Protein AF-A0AAP9ERK2-F1 (afdb_monomer)

Nearest PDB structures (foldseek):
  2dbj-assembly1_A  TM=3.411E-01  e=2.516E-01  Homo sapiens
  6k0u-assembly1_A  TM=2.933E-01  e=7.428E-01  Paenibacillus glycanilyticus
  6oxj-assembly1_A  TM=1.621E-01  e=3.035E+00  Aspergillus fumigatus Af293

Secondary structure (DSSP, 8-state):
---------PPP--EEE-----EEE-TTS-EEE-SEEETTEEEEEESS--SEEEEE-PPB-SS-TT--B-EEEEEEEEEETTEEEEE-HHHHPPTTSSEEEEETTTEEEE-SEEEEE-SS---SS-EEEEEEEEEEPPEEEPPP---PPPP-

Organism: Gluconobacter thailandicus (NCBI:txid257438)

Solvent-accessible surface area (backbone atoms only — not comparable to full-atom values): 8909 Å² total; per-residue (Å²): 141,86,82,82,82,77,79,77,77,70,82,75,81,74,44,69,38,69,72,45,73,60,30,37,37,39,91,91,66,51,76,44,59,54,76,42,74,59,86,53,29,40,32,30,74,33,85,57,68,64,81,46,37,31,45,34,32,49,53,21,64,80,88,35,99,86,44,57,36,15,41,28,35,40,60,33,36,41,35,42,95,89,45,81,43,79,46,54,38,71,82,70,54,65,80,78,50,27,42,52,68,72,53,77,94,64,29,33,33,22,47,18,41,21,59,42,49,66,72,58,88,74,91,55,60,40,38,38,41,36,34,31,48,78,42,69,44,67,26,74,45,74,77,77,79,71,80,76,74,80,87,129

Foldseek 3Di:
DDDDDDPPPDPDPFDWDQFFQWWKADPVRDIWGQPDDDPQKGKTKFLFDHQKIKTATFWDCPPDVPDTFRFKWFWKWWQDPVGIDTFCCLQVPDPPQQWDDDDPNGITTGSRIHMGGRPDPDPDGITMIMIGGPDGDGHTDDPPPDPDDPDD

Structure (mmCIF, N/CA/C/O backbone):
data_AF-A0AAP9ERK2-F1
#
_entry.id   AF-A0AAP9ERK2-F1
#
loop_
_atom_site.group_PDB
_atom_site.id
_atom_site.type_symbol
_atom_site.label_atom_id
_atom_site.label_alt_id
_atom_site.label_comp_id
_atom_site.label_asym_id
_atom_site.label_entity_id
_atom_site.label_seq_id
_atom_site.pdbx_PDB_ins_code
_atom_site.Cartn_x
_atom_site.Cartn_y
_atom_site.Cartn_z
_atom_site.occupancy
_atom_site.B_iso_or_equiv
_atom_site.auth_seq_id
_atom_site.auth_comp_id
_atom_site.auth_asym_id
_atom_site.auth_atom_id
_atom_site.pdbx_PDB_model_num
ATOM 1 N N . MET A 1 1 ? 28.249 -29.017 -42.812 1.00 43.41 1 MET A N 1
ATOM 2 C CA . MET A 1 1 ? 28.208 -27.720 -42.108 1.00 43.41 1 MET A CA 1
ATOM 3 C C . MET A 1 1 ? 27.434 -26.743 -42.971 1.00 43.41 1 MET A C 1
ATOM 5 O O . MET A 1 1 ? 27.861 -26.555 -44.097 1.00 43.41 1 MET A O 1
ATOM 9 N N . SER A 1 2 ? 26.315 -26.193 -42.497 1.00 40.12 2 SER A N 1
ATOM 10 C CA . SER A 1 2 ? 25.797 -24.891 -42.942 1.00 40.12 2 SER A CA 1
ATOM 11 C C . SER A 1 2 ? 24.680 -24.428 -42.010 1.00 40.12 2 SER A C 1
ATOM 13 O O . SER A 1 2 ? 23.849 -25.215 -41.568 1.00 40.12 2 SER A O 1
ATOM 15 N N . HIS A 1 3 ? 24.790 -23.154 -41.659 1.00 40.28 3 HIS A N 1
ATOM 16 C CA . HIS A 1 3 ? 24.246 -22.451 -40.505 1.00 40.28 3 HIS A CA 1
ATOM 17 C C . HIS A 1 3 ? 22.717 -22.298 -40.486 1.00 40.28 3 HIS A C 1
ATOM 19 O O . HIS A 1 3 ? 22.079 -22.130 -41.523 1.00 40.28 3 HIS A O 1
ATOM 25 N N . LEU A 1 4 ? 22.173 -22.264 -39.263 1.00 42.59 4 LEU A N 1
ATOM 26 C CA . LEU A 1 4 ? 20.799 -21.894 -38.931 1.00 42.59 4 LEU A CA 1
ATOM 27 C C . LEU A 1 4 ? 20.387 -20.556 -39.566 1.00 42.59 4 LEU A C 1
ATOM 29 O O . LEU A 1 4 ? 21.036 -19.528 -39.359 1.00 42.59 4 LEU A O 1
ATOM 33 N N . ALA A 1 5 ? 19.242 -20.565 -40.249 1.00 46.31 5 ALA A N 1
ATOM 34 C CA . ALA A 1 5 ? 18.502 -19.365 -40.604 1.00 46.31 5 ALA A CA 1
ATOM 35 C C . ALA A 1 5 ? 18.052 -18.651 -39.319 1.00 46.31 5 ALA A C 1
ATOM 37 O O . ALA A 1 5 ? 17.253 -19.173 -38.538 1.00 46.31 5 ALA A O 1
ATOM 38 N N . GLY A 1 6 ? 18.592 -17.456 -39.084 1.00 41.44 6 GLY A N 1
ATOM 39 C CA . GLY A 1 6 ? 18.187 -16.603 -37.976 1.00 41.44 6 GLY A CA 1
ATOM 40 C C . GLY A 1 6 ? 16.714 -16.227 -38.112 1.00 41.44 6 GLY A C 1
ATOM 41 O O . GLY A 1 6 ? 16.341 -15.485 -39.020 1.00 41.44 6 GLY A O 1
ATOM 42 N N . LYS A 1 7 ? 15.873 -16.707 -37.188 1.00 49.47 7 LYS A N 1
ATOM 43 C CA . LYS A 1 7 ? 14.543 -16.134 -36.958 1.00 49.47 7 LYS A CA 1
ATOM 44 C C . LYS A 1 7 ? 14.740 -14.658 -36.613 1.00 49.47 7 LYS A C 1
ATOM 46 O O . LYS A 1 7 ? 15.208 -14.320 -35.525 1.00 49.47 7 LYS A O 1
ATOM 51 N N . LYS A 1 8 ? 14.416 -13.783 -37.563 1.00 43.53 8 LYS A N 1
ATOM 52 C CA . LYS A 1 8 ? 14.333 -12.337 -37.362 1.00 43.53 8 LYS A CA 1
ATOM 53 C C . LYS A 1 8 ? 13.264 -12.116 -36.290 1.00 43.53 8 LYS A C 1
ATOM 55 O O . LYS A 1 8 ? 12.079 -12.247 -36.576 1.00 43.53 8 LYS A O 1
ATOM 60 N N . ARG A 1 9 ? 13.684 -11.887 -35.041 1.00 48.06 9 ARG A N 1
ATOM 61 C CA . ARG A 1 9 ? 12.781 -11.484 -33.957 1.00 48.06 9 ARG A CA 1
ATOM 62 C C . ARG A 1 9 ? 12.121 -10.186 -34.413 1.00 48.06 9 ARG A C 1
ATOM 64 O O . ARG A 1 9 ? 12.795 -9.165 -34.526 1.00 48.06 9 ARG A O 1
ATOM 71 N N . MET A 1 10 ? 10.844 -10.261 -34.782 1.00 45.34 10 MET A N 1
ATOM 72 C CA . MET A 1 10 ? 10.025 -9.070 -34.977 1.00 45.34 10 MET A CA 1
ATOM 73 C C . MET A 1 10 ? 10.035 -8.309 -33.647 1.00 45.34 10 MET A C 1
ATOM 75 O O . MET A 1 10 ? 9.941 -8.963 -32.605 1.00 45.34 10 MET A O 1
ATOM 79 N N . PRO A 1 11 ? 10.211 -6.977 -33.643 1.00 47.97 11 PRO A N 1
ATOM 80 C CA . PRO A 1 11 ? 10.095 -6.221 -32.408 1.00 47.97 11 PRO A CA 1
ATOM 81 C C . PRO A 1 11 ? 8.693 -6.469 -31.850 1.00 47.97 11 PRO A C 1
ATOM 83 O O . PRO A 1 11 ? 7.701 -6.220 -32.536 1.00 47.97 11 PRO A O 1
ATOM 86 N N . SER A 1 12 ? 8.612 -7.021 -30.639 1.00 57.47 12 SER A N 1
ATOM 87 C CA . SER A 1 12 ? 7.368 -7.013 -29.882 1.00 57.47 12 SER A CA 1
ATOM 88 C C . SER A 1 12 ? 6.964 -5.551 -29.717 1.00 57.47 12 SER A C 1
ATOM 90 O O . SER A 1 12 ? 7.776 -4.723 -29.300 1.00 57.47 12 SER A O 1
ATOM 92 N N . ILE A 1 13 ? 5.737 -5.204 -30.101 1.00 54.31 13 ILE A N 1
ATOM 93 C CA . ILE A 1 13 ? 5.159 -3.931 -29.679 1.00 54.31 13 ILE A CA 1
ATOM 94 C C . ILE A 1 13 ? 4.953 -4.067 -28.172 1.00 54.31 13 ILE A C 1
ATOM 96 O O . ILE A 1 13 ? 4.067 -4.789 -27.721 1.00 54.31 13 ILE A O 1
ATOM 100 N N . ASP A 1 14 ? 5.830 -3.430 -27.402 1.00 67.94 14 ASP A N 1
ATOM 101 C CA . ASP A 1 14 ? 5.664 -3.297 -25.961 1.00 67.94 14 ASP A CA 1
ATOM 102 C C . ASP A 1 14 ? 4.467 -2.362 -25.728 1.00 67.94 14 ASP A C 1
ATOM 104 O O . ASP A 1 14 ? 4.556 -1.153 -25.953 1.00 67.94 14 ASP A O 1
ATOM 108 N N . TYR A 1 15 ? 3.327 -2.911 -25.305 1.00 78.56 15 TYR A N 1
ATOM 109 C CA . TYR A 1 15 ? 2.193 -2.097 -24.877 1.00 78.56 15 TYR A CA 1
ATOM 110 C C . TYR A 1 15 ? 2.512 -1.508 -23.504 1.00 78.56 15 TYR A C 1
ATOM 112 O O . TYR A 1 15 ? 2.731 -2.243 -22.543 1.00 78.56 15 TYR A O 1
ATOM 120 N N . LEU A 1 16 ? 2.552 -0.180 -23.407 1.00 85.25 16 LEU A N 1
ATOM 121 C CA . LEU A 1 16 ? 2.768 0.522 -22.146 1.00 85.25 16 LEU A CA 1
ATOM 122 C C . LEU A 1 16 ? 1.433 1.011 -21.583 1.00 85.25 16 LEU A C 1
ATOM 124 O O . LEU A 1 16 ? 0.617 1.572 -22.310 1.00 85.25 16 LEU A O 1
ATOM 128 N N . THR A 1 17 ? 1.227 0.831 -20.282 1.00 87.19 17 THR A N 1
ATOM 129 C CA . THR A 1 17 ? 0.092 1.396 -19.541 1.00 87.19 17 THR A CA 1
ATOM 130 C C . THR A 1 17 ? 0.587 2.242 -18.379 1.00 87.19 17 THR A C 1
ATOM 132 O O . THR A 1 17 ? 1.588 1.906 -17.760 1.00 87.19 17 THR A O 1
ATOM 135 N N . SER A 1 18 ? -0.107 3.328 -18.055 1.00 85.88 18 SER A N 1
ATOM 136 C CA . SER A 1 18 ? 0.132 4.086 -16.820 1.00 85.88 18 SER A CA 1
ATOM 137 C C . SER A 1 18 ? -0.669 3.549 -15.633 1.00 85.88 18 SER A C 1
ATOM 139 O O . SER A 1 18 ? -0.500 4.025 -14.518 1.00 85.88 18 SER A O 1
ATOM 141 N N . ASP A 1 19 ? -1.578 2.597 -15.859 1.00 90.94 19 ASP A N 1
ATOM 142 C CA . ASP A 1 19 ? -2.361 1.994 -14.785 1.00 90.94 19 ASP A CA 1
ATOM 143 C C . ASP A 1 19 ? -1.455 1.088 -13.932 1.00 90.94 19 ASP A C 1
ATOM 145 O O . ASP A 1 19 ? -0.905 0.115 -14.460 1.00 90.94 19 ASP A O 1
ATOM 149 N N . PRO A 1 20 ? -1.298 1.355 -12.626 1.00 93.06 20 PRO A N 1
ATOM 150 C CA . PRO A 1 20 ? -0.517 0.500 -11.746 1.00 93.06 20 PRO A CA 1
ATOM 151 C C . PRO A 1 20 ? -1.217 -0.811 -11.378 1.00 93.06 20 PRO A C 1
ATOM 153 O O . PRO A 1 20 ? -0.557 -1.650 -10.779 1.00 93.06 20 PRO A O 1
ATOM 156 N N . ASP A 1 21 ? -2.510 -1.007 -11.680 1.00 95.25 21 ASP A N 1
ATOM 157 C CA . ASP A 1 21 ? -3.337 -2.089 -11.104 1.00 95.25 21 ASP A CA 1
ATOM 158 C C . ASP A 1 21 ? -3.146 -2.180 -9.588 1.00 95.25 21 ASP A C 1
ATOM 160 O O . ASP A 1 21 ? -2.880 -3.242 -9.031 1.00 95.25 21 ASP A O 1
ATOM 164 N N . LEU A 1 22 ? -3.201 -1.020 -8.926 1.00 97.38 22 LEU A N 1
ATOM 165 C CA . LEU A 1 22 ? -2.976 -0.918 -7.492 1.00 97.38 22 LEU A CA 1
ATOM 166 C C . LEU A 1 22 ? -4.127 -1.590 -6.736 1.00 97.38 22 LEU A C 1
ATOM 168 O O . LEU A 1 22 ? -5.292 -1.200 -6.865 1.00 97.38 22 LEU A O 1
ATOM 172 N N . HIS A 1 23 ? -3.793 -2.579 -5.918 1.00 98.31 23 HIS A N 1
ATOM 173 C CA . HIS A 1 23 ? -4.737 -3.296 -5.072 1.00 98.31 23 HIS A CA 1
ATOM 174 C C . HIS A 1 23 ? -4.091 -3.710 -3.753 1.00 98.31 23 HIS A C 1
ATOM 176 O O . HIS A 1 23 ? -2.868 -3.697 -3.601 1.00 98.31 23 HIS A O 1
ATOM 182 N N . LEU A 1 24 ? -4.932 -4.072 -2.790 1.00 98.31 24 LEU A N 1
ATOM 183 C CA . LEU A 1 24 ? -4.496 -4.672 -1.539 1.00 98.31 24 LEU A CA 1
ATOM 184 C C . LEU A 1 24 ? -4.712 -6.182 -1.608 1.00 98.31 24 LEU A C 1
ATOM 186 O O . LEU A 1 24 ? -5.709 -6.645 -2.163 1.00 98.31 24 LEU A O 1
ATOM 190 N N . LEU A 1 25 ? -3.788 -6.934 -1.025 1.00 97.69 25 LEU A N 1
ATOM 191 C CA . LEU A 1 25 ? -3.895 -8.373 -0.826 1.00 97.69 25 LEU A CA 1
ATOM 192 C C . LEU A 1 25 ? -3.838 -8.662 0.676 1.00 97.69 25 LEU A C 1
ATOM 194 O O . LEU A 1 25 ? -2.890 -8.259 1.355 1.00 97.69 25 LEU A O 1
ATOM 198 N N . LEU A 1 26 ? -4.870 -9.332 1.177 1.00 95.38 26 LEU A N 1
ATOM 199 C CA . LEU A 1 26 ? -4.979 -9.761 2.566 1.00 95.38 26 LEU A CA 1
ATOM 200 C C . LEU A 1 26 ? -4.261 -11.102 2.788 1.00 95.38 26 LEU A C 1
ATOM 202 O O . LEU A 1 26 ? -3.868 -11.782 1.839 1.00 95.38 26 LEU A O 1
ATOM 206 N N . GLU A 1 27 ? -4.080 -11.480 4.053 1.00 91.75 27 GLU A N 1
ATOM 207 C CA . GLU A 1 27 ? -3.366 -12.703 4.447 1.00 91.75 27 GLU A CA 1
ATOM 208 C C . GLU A 1 27 ? -4.086 -13.991 4.007 1.00 91.75 27 GLU A C 1
ATOM 210 O O . GLU A 1 27 ? -3.441 -14.973 3.646 1.00 91.75 27 GLU A O 1
ATOM 215 N N . ASP A 1 28 ? -5.418 -13.964 3.945 1.00 91.88 28 ASP A N 1
ATOM 216 C CA . ASP A 1 28 ? -6.259 -15.057 3.441 1.00 91.88 28 ASP A CA 1
ATOM 217 C C . ASP A 1 28 ? -6.294 -15.150 1.900 1.00 91.88 28 ASP A C 1
ATOM 219 O O . ASP A 1 28 ? -6.949 -16.027 1.334 1.00 91.88 28 ASP A O 1
ATOM 223 N N . GLY A 1 29 ? -5.582 -14.256 1.206 1.00 94.12 29 GLY A N 1
ATOM 224 C CA . GLY A 1 29 ? -5.552 -14.170 -0.250 1.00 94.12 29 GLY A CA 1
ATOM 225 C C . GLY A 1 29 ? -6.672 -13.323 -0.858 1.00 94.12 29 GLY A C 1
ATOM 226 O O . GLY A 1 29 ? -6.723 -13.196 -2.085 1.00 94.12 29 GLY A O 1
ATOM 227 N N . ALA A 1 30 ? -7.549 -12.717 -0.051 1.00 95.44 30 ALA A N 1
ATOM 228 C CA . ALA A 1 30 ? -8.573 -11.814 -0.556 1.00 95.44 30 ALA A CA 1
ATOM 229 C C . ALA A 1 30 ? -7.946 -10.554 -1.172 1.00 95.44 30 ALA A C 1
ATOM 231 O O . ALA A 1 30 ? -7.010 -9.957 -0.633 1.00 95.44 30 ALA A O 1
ATOM 232 N N . LEU A 1 31 ? -8.490 -10.132 -2.314 1.00 96.62 31 LEU A N 1
ATOM 233 C CA . LEU A 1 31 ? -8.034 -8.958 -3.052 1.00 96.62 31 LEU A CA 1
ATOM 234 C C . LEU A 1 31 ? -9.038 -7.815 -2.898 1.00 96.62 31 LEU A C 1
ATOM 236 O O . LEU A 1 31 ? -10.212 -7.963 -3.237 1.00 96.62 31 LEU A O 1
ATOM 240 N N . ILE A 1 32 ? -8.559 -6.648 -2.465 1.00 97.88 32 ILE A N 1
ATOM 241 C CA . ILE A 1 32 ? -9.354 -5.420 -2.359 1.00 97.88 32 ILE A CA 1
ATOM 242 C C . ILE A 1 32 ? -8.871 -4.421 -3.410 1.00 97.88 32 ILE A C 1
ATOM 244 O O . ILE A 1 32 ? -7.747 -3.919 -3.354 1.00 97.88 32 ILE A O 1
ATOM 248 N N . ARG A 1 33 ? -9.735 -4.107 -4.380 1.00 97.88 33 ARG A N 1
ATOM 249 C CA . ARG A 1 33 ? -9.473 -3.058 -5.377 1.00 97.88 33 ARG A CA 1
ATOM 250 C C . ARG A 1 33 ? -9.756 -1.679 -4.794 1.00 97.88 33 ARG A C 1
ATOM 252 O O . ARG A 1 33 ? -10.603 -1.535 -3.911 1.00 97.88 33 ARG A O 1
ATOM 259 N N . ALA A 1 34 ? -9.085 -0.660 -5.329 1.00 97.31 34 ALA A N 1
ATOM 260 C CA . ALA A 1 34 ? -9.421 0.721 -5.013 1.00 97.31 34 ALA A CA 1
ATOM 261 C C . ALA A 1 34 ? -10.888 0.968 -5.391 1.00 97.31 34 ALA A C 1
ATOM 263 O O . ALA A 1 34 ? -11.275 0.816 -6.549 1.00 97.31 34 ALA A O 1
ATOM 264 N N . ALA A 1 35 ? -11.708 1.335 -4.409 1.00 97.12 35 ALA A N 1
ATOM 265 C CA . ALA A 1 35 ? -13.110 1.671 -4.623 1.00 97.12 35 ALA A CA 1
ATOM 266 C C . ALA A 1 35 ? -13.241 2.996 -5.383 1.00 97.12 35 ALA A C 1
ATOM 268 O O . ALA A 1 35 ? -14.194 3.209 -6.132 1.00 97.12 35 ALA A O 1
ATOM 269 N N . ARG A 1 36 ? -12.277 3.901 -5.181 1.00 96.88 36 ARG A N 1
ATOM 270 C CA . ARG A 1 36 ? -12.248 5.213 -5.817 1.00 96.88 36 ARG A CA 1
ATOM 271 C C . ARG A 1 36 ? -10.824 5.741 -5.932 1.00 96.88 36 ARG A C 1
ATOM 273 O O . ARG A 1 36 ? -9.999 5.512 -5.054 1.00 96.88 36 ARG A O 1
ATOM 280 N N . TRP A 1 37 ? -10.593 6.528 -6.976 1.00 96.94 37 TRP A N 1
ATOM 281 C CA . TRP A 1 37 ? -9.459 7.440 -7.073 1.00 96.94 37 TRP A CA 1
ATOM 282 C C . TRP A 1 37 ? -9.932 8.887 -6.903 1.00 96.94 37 TRP A C 1
ATOM 284 O O . TRP A 1 37 ? -10.960 9.283 -7.461 1.00 96.94 37 TRP A O 1
ATOM 294 N N . GLN A 1 38 ? -9.196 9.678 -6.128 1.00 95.44 38 GLN A N 1
ATOM 295 C CA . GLN A 1 38 ? -9.410 11.113 -5.961 1.00 95.44 38 GLN A CA 1
ATOM 296 C C . GLN A 1 38 ? -8.079 11.845 -6.153 1.00 95.44 38 GLN A C 1
ATOM 298 O O . GLN A 1 38 ? -7.251 11.916 -5.246 1.00 95.44 38 GLN A O 1
ATOM 303 N N . GLY A 1 39 ? -7.859 12.376 -7.358 1.00 94.88 39 GLY A N 1
ATOM 304 C CA . GLY A 1 39 ? -6.541 12.882 -7.743 1.00 94.88 39 GLY A CA 1
ATOM 305 C C . GLY A 1 39 ? -5.496 11.772 -7.619 1.00 94.88 39 GLY A C 1
ATOM 306 O O . GLY A 1 39 ? -5.657 10.708 -8.210 1.00 94.88 39 GLY A O 1
ATOM 307 N N . HIS A 1 40 ? -4.471 12.008 -6.804 1.00 95.50 40 HIS A N 1
ATOM 308 C CA . HIS A 1 40 ? -3.395 11.049 -6.535 1.00 95.50 40 HIS A CA 1
ATOM 309 C C . HIS A 1 40 ? -3.707 10.045 -5.417 1.00 95.50 40 HIS A C 1
ATOM 311 O O . HIS A 1 40 ? -2.860 9.220 -5.102 1.00 95.50 40 HIS A O 1
ATOM 317 N N . HIS A 1 41 ? -4.896 10.093 -4.811 1.00 97.81 41 HIS A N 1
ATOM 318 C CA . HIS A 1 41 ? -5.246 9.204 -3.704 1.00 97.81 41 HIS A CA 1
ATOM 319 C C . HIS A 1 41 ? -6.104 8.026 -4.164 1.00 97.81 41 HIS A C 1
ATOM 321 O O . HIS A 1 41 ? -7.188 8.221 -4.723 1.00 97.81 41 HIS A O 1
ATOM 327 N N . ALA A 1 42 ? -5.643 6.810 -3.876 1.00 98.25 42 ALA A N 1
ATOM 328 C CA . ALA A 1 42 ? -6.422 5.583 -3.989 1.00 98.25 42 ALA A CA 1
ATOM 329 C C . ALA A 1 42 ? -7.121 5.281 -2.656 1.00 98.25 42 ALA A C 1
ATOM 331 O O . ALA A 1 42 ? -6.483 5.251 -1.604 1.00 98.25 42 ALA A O 1
ATOM 332 N N . LEU A 1 43 ? -8.434 5.057 -2.708 1.00 98.38 43 LEU A N 1
ATOM 333 C CA . LEU A 1 43 ? -9.286 4.796 -1.548 1.00 98.38 43 LEU A CA 1
ATOM 334 C C . LEU A 1 43 ? -9.748 3.337 -1.559 1.00 98.38 43 LEU A C 1
ATOM 336 O O . LEU A 1 43 ? -10.410 2.898 -2.502 1.00 98.38 43 LEU A O 1
ATOM 340 N N . PHE A 1 44 ? -9.446 2.607 -0.491 1.00 98.44 44 PHE A N 1
ATOM 341 C CA . PHE A 1 44 ? -9.803 1.202 -0.300 1.00 98.44 44 PHE A CA 1
ATOM 342 C C . PHE A 1 44 ? -10.752 1.059 0.883 1.00 98.44 44 PHE A C 1
ATOM 344 O O . PHE A 1 44 ? -10.499 1.611 1.952 1.00 98.44 44 PHE A O 1
ATOM 351 N N . MET A 1 45 ? -11.830 0.299 0.708 1.00 97.06 45 MET A N 1
ATOM 352 C CA . MET A 1 45 ? -12.721 -0.054 1.812 1.00 97.06 45 MET A CA 1
ATOM 353 C C . MET A 1 45 ? -12.221 -1.339 2.465 1.00 97.06 45 MET A C 1
ATOM 355 O O . MET A 1 45 ? -12.058 -2.347 1.781 1.00 97.06 45 MET A O 1
ATOM 359 N N . LEU A 1 46 ? -11.994 -1.295 3.775 1.00 95.81 46 LEU A N 1
ATOM 360 C CA . LEU A 1 46 ? -11.592 -2.439 4.584 1.00 95.81 46 LEU A CA 1
ATOM 361 C C . LEU A 1 46 ? -12.794 -2.873 5.434 1.00 95.81 46 LEU A C 1
ATOM 363 O O . LEU A 1 46 ? -13.112 -2.185 6.407 1.00 95.81 46 LEU A O 1
ATOM 367 N N . PRO A 1 47 ? -13.502 -3.958 5.058 1.00 91.44 47 PRO A N 1
ATOM 368 C CA . PRO A 1 47 ? -14.649 -4.449 5.825 1.00 91.44 47 PRO A CA 1
ATOM 369 C C . PRO A 1 47 ? -14.227 -5.081 7.157 1.00 91.44 47 PRO A C 1
ATOM 371 O O . PRO A 1 47 ? -15.000 -5.070 8.109 1.00 91.44 47 PRO A O 1
ATOM 374 N N . GLU A 1 48 ? -12.999 -5.590 7.209 1.00 91.69 48 GLU A N 1
ATOM 375 C CA . GLU A 1 48 ? -12.301 -6.034 8.405 1.00 91.69 48 GLU A CA 1
ATOM 376 C C . GLU A 1 48 ? -10.877 -5.471 8.353 1.00 91.69 48 GLU A C 1
ATOM 378 O O . GLU A 1 48 ? -10.268 -5.424 7.278 1.00 91.69 48 GLU A O 1
ATOM 383 N N . ILE A 1 49 ? -10.359 -4.995 9.484 1.00 91.00 49 ILE A N 1
ATOM 384 C CA . ILE A 1 49 ? -8.991 -4.483 9.571 1.00 91.00 49 ILE A CA 1
ATOM 385 C C . ILE A 1 49 ? -8.043 -5.652 9.854 1.00 91.00 49 ILE A C 1
ATOM 387 O O . ILE A 1 49 ? -8.091 -6.218 10.948 1.00 91.00 49 ILE A O 1
ATOM 391 N N . PRO A 1 50 ? -7.156 -6.009 8.913 1.00 91.12 50 PRO A N 1
ATOM 392 C CA . PRO A 1 50 ? -6.194 -7.074 9.139 1.00 91.12 50 PRO A CA 1
ATOM 393 C C . PRO A 1 50 ? -5.023 -6.569 9.992 1.00 91.12 50 PRO A C 1
ATOM 395 O O . PRO A 1 50 ? -4.740 -5.371 10.050 1.00 91.12 50 PRO A O 1
ATOM 398 N N . HIS A 1 51 ? -4.263 -7.487 10.591 1.00 88.12 51 HIS A N 1
ATOM 399 C CA . HIS A 1 51 ? -3.012 -7.137 11.277 1.00 88.12 51 HIS A CA 1
ATOM 400 C C . HIS A 1 51 ? -1.985 -6.495 10.332 1.00 88.12 51 HIS A C 1
ATOM 402 O O . HIS A 1 51 ? -1.250 -5.583 10.710 1.00 88.12 51 HIS A O 1
ATOM 408 N N . HIS A 1 52 ? -1.939 -6.983 9.096 1.00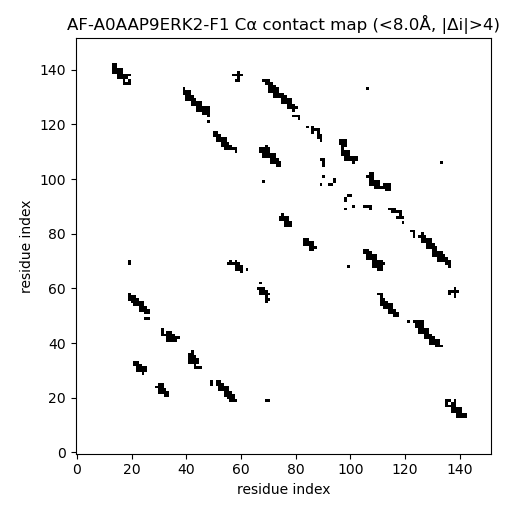 92.50 52 HIS A N 1
ATOM 409 C CA . HIS A 1 52 ? -1.109 -6.457 8.028 1.00 92.50 52 HIS A CA 1
ATOM 410 C C . HIS A 1 52 ? -1.781 -6.710 6.680 1.00 92.50 52 HIS A C 1
ATOM 412 O O . HIS A 1 52 ? -2.672 -7.547 6.554 1.00 92.50 52 HIS A O 1
ATOM 418 N N . LEU A 1 53 ? -1.331 -6.000 5.654 1.00 96.00 53 LEU A N 1
ATOM 419 C CA . LEU A 1 53 ? -1.767 -6.223 4.281 1.00 96.00 53 LEU A CA 1
ATOM 420 C C . LEU A 1 53 ? -0.622 -5.977 3.309 1.00 96.00 53 LEU A C 1
ATOM 422 O O . LEU A 1 53 ? 0.380 -5.349 3.647 1.00 96.00 53 LEU A O 1
ATOM 426 N N . TRP A 1 54 ? -0.777 -6.449 2.080 1.00 97.31 54 TRP A N 1
ATOM 427 C CA . TRP A 1 54 ? 0.183 -6.206 1.014 1.00 97.31 54 TRP A CA 1
ATOM 428 C C . TRP A 1 54 ? -0.368 -5.185 0.031 1.00 97.31 54 TRP A C 1
ATOM 430 O O . TRP A 1 54 ? -1.445 -5.367 -0.527 1.00 97.31 54 TRP A O 1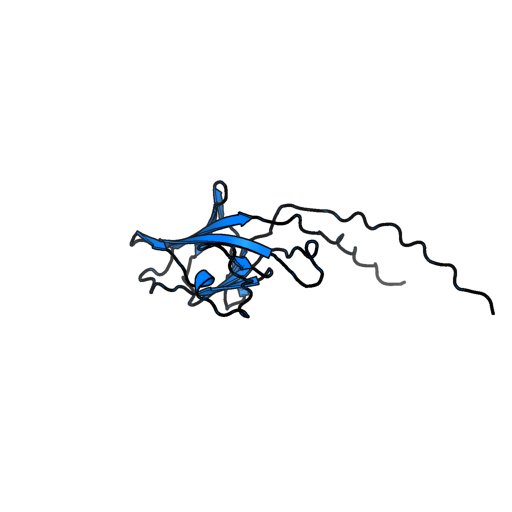
ATOM 440 N N . ILE A 1 55 ? 0.402 -4.135 -0.219 1.00 97.56 55 ILE A N 1
ATOM 441 C CA . ILE A 1 55 ? 0.181 -3.189 -1.308 1.00 97.56 55 ILE A CA 1
ATOM 442 C C . ILE A 1 55 ? 0.788 -3.809 -2.557 1.00 97.56 55 ILE A C 1
ATOM 444 O O . ILE A 1 55 ? 1.987 -4.084 -2.571 1.00 97.56 55 ILE A O 1
ATOM 448 N N . VAL A 1 56 ? -0.015 -4.036 -3.590 1.00 97.25 56 VAL A N 1
ATOM 449 C CA . VAL A 1 56 ? 0.420 -4.699 -4.820 1.00 97.25 56 VAL A CA 1
ATOM 450 C C . VAL A 1 56 ? 0.144 -3.803 -6.016 1.00 97.25 56 VAL A C 1
ATOM 452 O O . VAL A 1 56 ? -0.922 -3.203 -6.126 1.00 97.25 56 VAL A O 1
ATOM 455 N N . SER A 1 57 ? 1.116 -3.718 -6.914 1.00 95.31 57 SER A N 1
ATOM 456 C CA . SER A 1 57 ? 1.026 -3.005 -8.180 1.00 95.31 57 SER A CA 1
ATOM 457 C C . SER A 1 57 ? 1.802 -3.749 -9.263 1.00 95.31 57 SER A C 1
ATOM 459 O O . SER A 1 57 ? 2.663 -4.587 -8.988 1.00 95.31 57 SER A O 1
ATOM 461 N N . ARG A 1 58 ? 1.583 -3.362 -10.517 1.00 93.06 58 ARG A N 1
ATOM 462 C CA . ARG A 1 58 ? 2.508 -3.656 -11.610 1.00 93.06 58 ARG A CA 1
ATOM 463 C C . ARG A 1 58 ? 3.907 -3.151 -11.257 1.00 93.06 58 ARG A C 1
ATOM 465 O O . ARG A 1 58 ? 4.065 -2.151 -10.551 1.00 93.06 58 ARG A O 1
ATOM 472 N N . GLN A 1 59 ? 4.914 -3.856 -11.761 1.00 88.75 59 GLN A N 1
ATOM 473 C CA . GLN A 1 59 ? 6.325 -3.508 -11.627 1.00 88.75 59 GLN A CA 1
ATOM 474 C C . GLN A 1 59 ? 6.823 -2.912 -12.939 1.00 88.75 59 GLN A C 1
ATOM 476 O O . GLN A 1 59 ? 6.587 -3.460 -14.018 1.00 88.75 59 GLN A O 1
ATOM 481 N N . ASN A 1 60 ?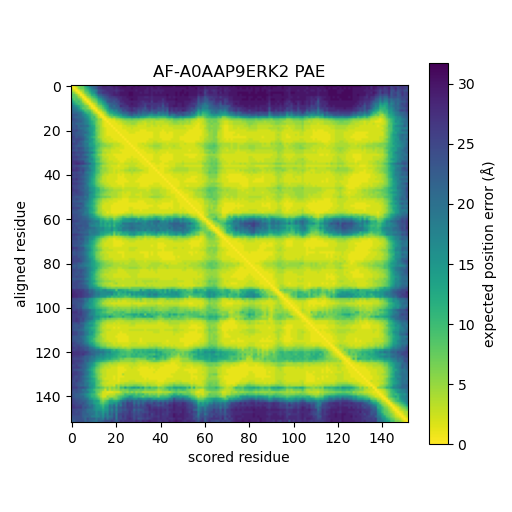 7.516 -1.784 -12.858 1.00 79.50 60 ASN A N 1
ATOM 482 C CA . ASN A 1 60 ? 8.315 -1.270 -13.952 1.00 79.50 60 ASN A CA 1
ATOM 483 C C . ASN A 1 60 ? 9.721 -1.894 -13.870 1.00 79.50 60 ASN A C 1
ATOM 485 O O . ASN A 1 60 ? 10.308 -2.016 -12.799 1.00 79.50 60 ASN A O 1
ATOM 489 N N . SER A 1 61 ? 10.246 -2.331 -15.013 1.00 67.69 61 SER A N 1
ATOM 490 C CA . SER A 1 61 ? 11.609 -2.876 -15.149 1.00 67.69 61 SER A CA 1
ATOM 491 C C . SER A 1 61 ? 12.501 -1.989 -16.028 1.00 67.69 61 SER A C 1
ATOM 493 O O . SER A 1 61 ? 13.595 -2.380 -16.424 1.00 67.69 61 SER A O 1
ATOM 495 N N . HIS A 1 62 ? 12.020 -0.790 -16.380 1.00 60.44 62 HIS A N 1
ATOM 496 C CA . HIS A 1 62 ? 12.648 0.078 -17.379 1.00 60.44 62 HIS A CA 1
ATOM 497 C C . HIS A 1 62 ? 13.803 0.934 -16.853 1.00 60.44 62 HIS A C 1
ATOM 499 O O . HIS A 1 62 ? 14.678 1.282 -17.641 1.00 60.44 62 HIS A O 1
ATOM 505 N N . PHE A 1 63 ? 13.804 1.320 -15.574 1.00 55.34 63 PHE A N 1
ATOM 506 C CA . PHE A 1 63 ? 14.749 2.331 -15.083 1.00 55.34 63 PHE A CA 1
ATOM 507 C C . PHE A 1 63 ? 16.155 1.768 -14.828 1.00 55.34 63 PHE A C 1
ATOM 509 O O . PHE A 1 63 ? 17.135 2.491 -14.992 1.00 55.34 63 PHE A O 1
ATOM 516 N N . SER A 1 64 ? 16.273 0.479 -14.49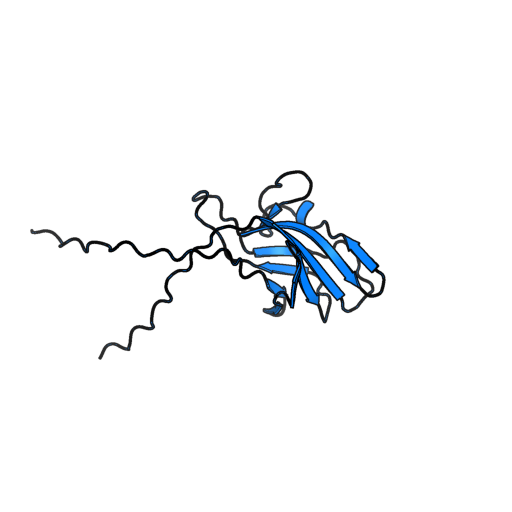7 1.00 51.25 64 SER A N 1
ATOM 517 C CA . SER A 1 64 ? 17.545 -0.244 -14.383 1.00 51.25 64 SER A CA 1
ATOM 518 C C . SER A 1 64 ? 17.276 -1.749 -14.231 1.00 51.25 64 SER A C 1
ATOM 520 O O . SER A 1 64 ? 16.307 -2.102 -13.559 1.00 51.25 64 SER A O 1
ATOM 522 N N . PRO A 1 65 ? 18.142 -2.651 -14.743 1.00 55.16 65 PRO A N 1
ATOM 523 C CA . PRO A 1 65 ? 18.073 -4.096 -14.473 1.00 55.16 65 PRO A CA 1
ATOM 524 C C . PRO A 1 65 ? 18.093 -4.464 -12.980 1.00 55.16 65 PRO A C 1
ATOM 526 O O . PRO A 1 65 ? 17.833 -5.609 -12.629 1.00 55.16 65 PRO A O 1
ATOM 529 N N . PHE A 1 66 ? 18.445 -3.508 -12.118 1.00 54.38 66 PHE A N 1
ATOM 530 C CA . PHE A 1 66 ? 18.598 -3.690 -10.678 1.00 54.38 66 PHE A CA 1
ATOM 531 C C . PHE A 1 66 ? 17.556 -2.921 -9.852 1.00 54.38 66 PHE A C 1
ATOM 533 O O . PHE A 1 66 ? 17.584 -3.001 -8.627 1.00 54.38 66 PHE A O 1
ATOM 540 N N . GLU A 1 67 ? 16.647 -2.174 -10.490 1.00 62.94 67 GLU A N 1
ATOM 541 C CA . GLU A 1 67 ? 15.613 -1.400 -9.797 1.00 62.94 67 GLU A CA 1
ATOM 542 C C . GLU A 1 67 ? 14.224 -1.735 -10.345 1.00 62.94 67 GLU A C 1
ATOM 544 O O . GLU A 1 67 ? 13.702 -1.066 -11.235 1.00 62.94 67 GLU A O 1
ATOM 549 N N . GLU A 1 68 ? 13.610 -2.773 -9.782 1.00 72.62 68 GLU A N 1
ATOM 550 C CA . GLU A 1 68 ? 12.192 -3.065 -9.990 1.00 72.62 68 GLU A CA 1
ATOM 551 C C . GLU A 1 68 ? 11.358 -2.128 -9.109 1.00 72.62 68 GLU A C 1
ATOM 553 O O . GLU A 1 68 ? 11.334 -2.276 -7.883 1.00 72.62 68 GLU A O 1
ATOM 558 N N . ARG A 1 69 ? 10.681 -1.141 -9.711 1.00 86.62 69 ARG A N 1
ATOM 559 C CA . ARG A 1 69 ? 9.846 -0.178 -8.973 1.00 86.62 69 ARG A CA 1
ATOM 560 C C . ARG A 1 69 ? 8.373 -0.388 -9.308 1.00 86.62 69 ARG A C 1
ATOM 562 O O . ARG A 1 69 ? 8.001 -0.496 -10.469 1.00 86.62 69 ARG A O 1
ATOM 569 N N . GLY A 1 70 ? 7.517 -0.438 -8.296 1.00 92.00 70 GLY A N 1
ATOM 570 C CA . GLY A 1 70 ? 6.067 -0.497 -8.461 1.00 92.00 70 GLY A CA 1
ATOM 571 C C . GLY A 1 70 ? 5.466 0.901 -8.533 1.00 92.00 70 GLY A C 1
ATOM 572 O O . GLY A 1 70 ? 5.363 1.503 -9.605 1.00 92.00 70 GLY A O 1
ATOM 573 N N . VAL A 1 71 ? 5.098 1.425 -7.369 1.00 94.19 71 VAL A N 1
ATOM 574 C CA . VAL A 1 71 ? 4.536 2.767 -7.175 1.00 94.19 71 VAL A CA 1
ATOM 575 C C . VAL A 1 71 ? 5.298 3.504 -6.079 1.00 94.19 71 VAL A C 1
ATOM 577 O O . VAL A 1 71 ? 5.778 2.879 -5.131 1.00 94.19 71 VAL A O 1
ATOM 580 N N . LEU A 1 72 ? 5.423 4.823 -6.207 1.00 94.38 72 LEU A N 1
ATOM 581 C CA . LEU A 1 72 ? 5.944 5.679 -5.148 1.00 94.38 72 LEU A CA 1
ATOM 582 C C . LEU A 1 72 ? 4.783 6.062 -4.242 1.00 94.38 72 LEU A C 1
ATOM 584 O O . LEU A 1 72 ? 3.871 6.767 -4.679 1.00 94.38 72 LEU A O 1
ATOM 588 N N . ILE A 1 73 ? 4.825 5.586 -3.003 1.00 96.19 73 ILE A N 1
ATOM 589 C CA . ILE A 1 73 ? 3.795 5.870 -2.008 1.00 96.19 73 ILE A CA 1
ATOM 590 C C . ILE A 1 73 ? 4.273 6.991 -1.094 1.00 96.19 73 ILE A C 1
ATOM 592 O O . ILE A 1 73 ? 5.399 6.926 -0.591 1.00 96.19 73 IL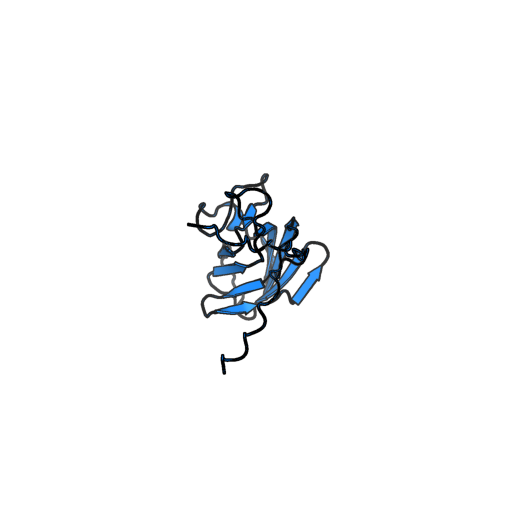E A O 1
ATOM 596 N N . GLY A 1 74 ? 3.418 7.998 -0.928 1.00 96.69 74 GLY A N 1
ATOM 597 C CA . GLY A 1 74 ? 3.568 9.097 0.022 1.00 96.69 74 GLY A CA 1
ATOM 598 C C . GLY A 1 74 ? 2.724 8.856 1.268 1.00 96.69 74 GLY A C 1
ATOM 599 O O . GLY A 1 74 ? 2.880 7.842 1.949 1.00 96.69 74 GLY A O 1
ATOM 600 N N . ASP A 1 75 ? 1.805 9.775 1.562 1.00 96.56 75 ASP A N 1
ATOM 601 C CA . ASP A 1 75 ? 0.956 9.655 2.743 1.00 96.56 75 ASP A CA 1
ATOM 602 C C . ASP A 1 75 ? -0.006 8.460 2.689 1.00 96.56 75 ASP A C 1
ATOM 604 O O . ASP A 1 75 ? -0.679 8.186 1.694 1.00 96.56 75 ASP A O 1
ATOM 608 N N . ILE A 1 76 ? -0.113 7.765 3.824 1.00 97.25 76 ILE A N 1
ATOM 609 C CA . ILE A 1 76 ? -1.087 6.699 4.051 1.00 97.25 76 ILE A CA 1
ATOM 610 C C . ILE A 1 76 ? -1.922 7.099 5.261 1.00 97.25 76 ILE A C 1
ATOM 612 O O . ILE A 1 76 ? -1.388 7.329 6.346 1.00 97.25 76 ILE A O 1
ATOM 616 N N . THR A 1 77 ? -3.236 7.197 5.080 1.00 96.81 77 THR A N 1
ATOM 617 C CA . THR A 1 77 ? -4.169 7.564 6.150 1.00 96.81 77 THR A CA 1
ATOM 618 C C . THR A 1 77 ? -5.282 6.537 6.240 1.00 96.81 77 THR A C 1
ATOM 620 O O . THR A 1 77 ? -5.979 6.271 5.263 1.00 96.81 77 THR A O 1
ATOM 623 N N . PHE A 1 78 ? -5.460 5.975 7.427 1.00 96.25 78 PHE A N 1
ATOM 624 C CA . PHE A 1 78 ? -6.579 5.118 7.762 1.00 96.25 78 PHE A CA 1
ATOM 625 C C . PHE A 1 78 ? -7.682 5.947 8.426 1.00 96.25 78 PHE A C 1
ATOM 627 O O . PHE A 1 78 ? -7.426 6.672 9.382 1.00 96.25 78 PHE A O 1
ATOM 634 N N . TYR A 1 79 ? -8.904 5.850 7.918 1.00 95.25 79 TYR A N 1
ATOM 635 C CA . TYR A 1 79 ? -10.080 6.511 8.469 1.00 95.25 79 TYR A CA 1
ATOM 636 C C . TYR A 1 79 ? -11.015 5.474 9.076 1.00 95.25 79 TYR A C 1
ATOM 638 O O . TYR A 1 79 ? -11.408 4.522 8.401 1.00 95.25 79 TYR A O 1
ATOM 646 N N . ASP A 1 80 ? -11.428 5.696 10.316 1.00 93.19 80 ASP A N 1
ATOM 647 C CA . ASP A 1 80 ? -12.442 4.898 10.995 1.00 93.19 80 ASP A CA 1
ATOM 648 C C . ASP A 1 80 ? -13.486 5.779 11.694 1.00 93.19 80 ASP A C 1
ATOM 650 O O . ASP A 1 80 ? -13.545 6.993 11.493 1.00 93.19 80 ASP A O 1
ATOM 654 N N . GLN A 1 81 ? -14.337 5.165 12.519 1.00 91.69 81 GLN A N 1
ATOM 655 C CA . GLN A 1 81 ? -15.346 5.880 13.305 1.00 91.69 81 GLN A CA 1
ATOM 656 C C . GLN A 1 81 ? -14.759 6.872 14.328 1.00 91.69 81 GLN A C 1
ATOM 658 O O . GLN A 1 81 ? -15.481 7.745 14.804 1.00 91.69 81 GLN A O 1
ATOM 663 N N . PHE A 1 82 ? -13.476 6.744 14.680 1.00 91.56 82 PHE A N 1
ATOM 664 C CA . PHE A 1 82 ? -12.788 7.597 15.649 1.00 91.56 82 PHE A CA 1
ATOM 665 C C . PHE A 1 82 ? -11.993 8.728 14.989 1.00 91.56 82 PHE A C 1
ATOM 667 O O . PHE A 1 82 ? -11.597 9.669 15.677 1.00 91.56 82 PHE A O 1
ATOM 674 N N . GLY A 1 83 ? -11.784 8.678 13.671 1.00 92.62 83 GLY A N 1
ATOM 675 C CA . GLY A 1 83 ? -11.190 9.765 12.902 1.00 92.62 83 GLY A CA 1
ATOM 676 C C . GLY A 1 83 ? -10.140 9.293 11.905 1.00 92.62 83 GLY A C 1
ATOM 677 O O . GLY A 1 83 ? -10.244 8.213 11.331 1.00 92.62 83 GLY A O 1
ATOM 678 N N . ALA A 1 84 ? -9.151 10.154 11.664 1.00 94.75 84 ALA A N 1
ATOM 679 C CA . ALA A 1 84 ? -8.066 9.919 10.720 1.00 94.75 84 ALA A CA 1
ATOM 680 C C . ALA A 1 84 ? -6.770 9.561 11.459 1.00 94.75 84 ALA A C 1
ATOM 682 O O . ALA A 1 84 ? -6.315 10.308 12.325 1.00 94.75 84 ALA A O 1
ATOM 683 N N . HIS A 1 85 ? -6.150 8.455 11.059 1.00 94.06 85 HIS A N 1
ATOM 684 C CA . HIS A 1 85 ? -4.927 7.904 11.633 1.00 94.06 85 HIS A CA 1
ATOM 685 C C . HIS A 1 85 ? -3.866 7.817 10.541 1.00 94.06 85 HIS A C 1
ATOM 687 O O . HIS A 1 85 ? -4.019 7.074 9.571 1.00 94.06 85 HIS A O 1
ATOM 693 N N . ARG A 1 86 ? -2.786 8.589 10.666 1.00 94.94 86 ARG A N 1
ATOM 694 C CA . ARG A 1 86 ? -1.678 8.527 9.706 1.00 94.94 86 ARG A CA 1
ATOM 695 C C . ARG A 1 86 ? -0.843 7.280 9.975 1.00 94.94 86 ARG A C 1
ATOM 697 O O . ARG A 1 86 ? -0.382 7.103 11.099 1.00 94.94 86 ARG A O 1
ATOM 704 N N . LEU A 1 87 ? -0.618 6.473 8.942 1.00 94.56 87 LEU A N 1
ATOM 705 C CA . LEU A 1 87 ? 0.233 5.291 9.010 1.00 94.56 87 LEU A CA 1
ATOM 706 C C . LEU A 1 87 ? 1.624 5.609 8.464 1.00 94.56 87 LEU A C 1
ATOM 708 O O . LEU A 1 87 ? 1.777 6.123 7.353 1.00 94.56 87 LEU A O 1
ATOM 712 N N . THR A 1 88 ? 2.655 5.276 9.230 1.00 94.25 88 THR A N 1
ATOM 713 C CA . THR A 1 88 ? 4.058 5.571 8.898 1.00 94.25 88 THR A CA 1
ATOM 714 C C . THR A 1 88 ? 4.936 4.328 8.837 1.00 94.25 88 THR A C 1
ATOM 716 O O . THR A 1 88 ? 6.128 4.437 8.548 1.00 94.25 88 THR A O 1
ATOM 719 N N . SER A 1 89 ? 4.360 3.138 9.020 1.00 91.94 89 SER A N 1
ATOM 720 C CA . SER A 1 89 ? 5.076 1.857 8.989 1.00 91.94 89 SER A CA 1
ATOM 721 C C . SER A 1 89 ? 5.896 1.661 7.710 1.00 91.94 89 SER A C 1
ATOM 723 O O . SER A 1 89 ? 7.012 1.146 7.765 1.00 91.94 89 SER A O 1
ATOM 725 N N . HIS A 1 90 ? 5.426 2.150 6.559 1.00 92.31 90 HIS A N 1
ATOM 726 C CA . HIS A 1 90 ? 6.189 2.115 5.308 1.00 92.31 90 HIS A CA 1
ATOM 727 C C . HIS A 1 90 ? 7.516 2.895 5.405 1.00 92.31 90 HIS A C 1
ATOM 729 O O . HIS A 1 90 ? 8.537 2.466 4.868 1.00 92.31 90 HIS A O 1
ATOM 735 N N . LEU A 1 91 ? 7.553 4.001 6.153 1.00 90.75 91 LEU A N 1
ATOM 736 C CA . LEU A 1 91 ? 8.730 4.852 6.339 1.00 90.75 91 LEU A CA 1
ATOM 737 C C . LEU A 1 91 ? 9.779 4.254 7.283 1.00 90.75 91 LEU A C 1
ATOM 739 O O . LEU A 1 91 ? 10.959 4.594 7.168 1.00 90.75 91 LEU A O 1
ATOM 743 N N . THR A 1 92 ? 9.362 3.390 8.206 1.00 85.69 92 THR A N 1
ATOM 744 C CA . THR A 1 92 ? 10.227 2.752 9.212 1.00 85.69 92 THR A CA 1
ATOM 745 C C . THR A 1 92 ? 10.539 1.288 8.894 1.00 85.69 92 THR A C 1
ATOM 747 O O . THR A 1 92 ? 11.479 0.730 9.458 1.00 85.69 92 THR A O 1
ATOM 750 N N . SER A 1 93 ? 9.808 0.673 7.958 1.00 77.62 93 SER A N 1
ATOM 751 C CA . SER A 1 93 ? 9.986 -0.721 7.545 1.00 77.62 93 SER A CA 1
ATOM 752 C C . SER A 1 93 ? 11.409 -1.018 7.071 1.00 77.62 93 SER A C 1
ATOM 754 O O . SER A 1 93 ? 11.962 -0.321 6.213 1.00 77.62 93 SER A O 1
ATOM 756 N N . VAL A 1 94 ? 11.985 -2.107 7.582 1.00 70.44 94 VAL A N 1
ATOM 757 C CA . VAL A 1 94 ? 13.306 -2.593 7.163 1.00 70.44 94 VAL A CA 1
ATOM 758 C C . VAL A 1 94 ? 13.283 -2.922 5.659 1.00 70.44 94 VAL A C 1
ATOM 760 O O . VAL A 1 94 ? 12.301 -3.502 5.177 1.00 70.44 94 VAL A O 1
ATOM 763 N N . PRO A 1 95 ? 14.335 -2.571 4.891 1.00 64.25 95 PRO A N 1
ATOM 764 C CA . PRO A 1 95 ? 14.504 -3.065 3.525 1.00 64.25 95 PRO A CA 1
ATOM 765 C C . PRO A 1 95 ? 14.337 -4.594 3.473 1.00 64.25 95 PRO A C 1
ATOM 767 O O . PRO A 1 95 ? 14.946 -5.304 4.268 1.00 64.25 95 PRO A O 1
ATOM 770 N N . GLY A 1 96 ? 13.486 -5.102 2.575 1.00 67.81 96 GLY A N 1
ATOM 771 C CA . GLY A 1 96 ? 13.207 -6.545 2.435 1.00 67.81 96 GLY A CA 1
ATOM 772 C C . GLY A 1 96 ? 11.728 -6.934 2.511 1.00 67.81 96 GLY A C 1
ATOM 773 O O . GLY A 1 96 ? 11.344 -7.969 1.980 1.00 67.81 96 GLY A O 1
ATOM 774 N N . LYS A 1 97 ? 10.861 -6.074 3.059 1.00 88.75 97 LYS A N 1
ATOM 775 C CA . LYS A 1 97 ? 9.393 -6.243 3.007 1.00 88.75 97 LYS A CA 1
ATOM 776 C C . LYS A 1 97 ? 8.762 -5.614 1.755 1.00 88.75 97 LYS A C 1
ATOM 778 O O . LYS A 1 97 ? 7.634 -5.130 1.794 1.00 88.75 97 LYS A O 1
ATOM 783 N N . GLY A 1 98 ? 9.522 -5.565 0.661 1.00 91.25 98 GLY A N 1
ATOM 784 C CA . GLY A 1 98 ? 9.069 -5.000 -0.610 1.00 91.25 98 GLY A CA 1
ATOM 785 C C . GLY A 1 98 ? 9.072 -3.469 -0.707 1.00 91.25 98 GLY A C 1
ATOM 786 O O . GLY A 1 98 ? 8.579 -2.900 -1.677 1.00 91.25 98 GLY A O 1
ATOM 787 N N . TRP A 1 99 ? 9.649 -2.784 0.283 1.00 92.31 99 TRP A N 1
ATOM 788 C CA . TRP A 1 99 ? 9.923 -1.348 0.226 1.00 92.31 99 TRP A CA 1
ATOM 789 C C . TRP A 1 99 ? 11.352 -1.086 -0.251 1.00 92.31 99 TRP A C 1
ATOM 791 O O . TRP A 1 99 ? 12.312 -1.584 0.344 1.00 92.31 99 TRP A O 1
ATOM 801 N N . GLY A 1 100 ? 11.492 -0.263 -1.287 1.00 87.94 100 GLY A N 1
ATOM 802 C CA . GLY A 1 100 ? 12.768 0.257 -1.771 1.00 87.94 100 GLY A CA 1
ATOM 803 C C . GLY A 1 100 ? 13.343 1.353 -0.862 1.00 87.94 100 GLY A C 1
ATOM 804 O O . GLY A 1 100 ? 12.803 1.624 0.214 1.00 87.94 100 GLY A O 1
ATOM 805 N N . PRO A 1 101 ? 14.451 2.003 -1.250 1.00 82.75 101 PRO A N 1
ATOM 806 C CA . PRO A 1 101 ? 15.014 3.130 -0.507 1.00 82.75 101 PRO A CA 1
ATOM 807 C C . PRO A 1 101 ? 14.004 4.271 -0.305 1.00 82.75 101 PRO A C 1
ATOM 809 O O . PRO A 1 101 ? 13.038 4.410 -1.056 1.00 82.75 101 PRO A O 1
ATOM 812 N N . ARG A 1 102 ? 14.232 5.096 0.723 1.00 82.31 102 ARG A N 1
ATOM 813 C CA . ARG A 1 102 ? 13.474 6.340 0.912 1.00 82.31 102 ARG A CA 1
ATOM 814 C C . ARG A 1 102 ? 13.760 7.322 -0.213 1.00 82.31 102 ARG A C 1
ATOM 816 O O . ARG A 1 102 ? 14.918 7.556 -0.546 1.00 82.31 102 ARG A O 1
ATOM 823 N N . GLU A 1 103 ? 12.697 7.912 -0.743 1.00 81.75 103 GLU A N 1
ATOM 824 C CA . GLU A 1 103 ? 12.762 9.048 -1.651 1.00 81.75 103 GLU A CA 1
ATOM 825 C C . GLU A 1 103 ? 12.218 10.267 -0.901 1.00 81.75 103 GLU A C 1
ATOM 827 O O . GLU A 1 103 ? 11.036 10.358 -0.563 1.00 81.75 103 GLU A O 1
ATOM 832 N N . GLY A 1 104 ? 13.120 11.171 -0.521 1.00 83.94 104 GLY A N 1
ATOM 833 C CA . GLY A 1 104 ? 12.799 12.240 0.423 1.00 83.94 104 GLY A CA 1
ATOM 834 C C . GLY A 1 104 ? 12.468 11.728 1.833 1.00 83.94 104 GLY A C 1
ATOM 835 O O . GLY A 1 104 ? 12.879 10.642 2.246 1.00 83.94 104 GLY A O 1
ATOM 836 N N . SER A 1 105 ? 11.754 12.547 2.607 1.00 81.06 105 SER A N 1
ATOM 837 C CA . SER A 1 105 ? 11.417 12.250 4.008 1.00 81.06 105 SER A CA 1
ATOM 838 C C . SER A 1 105 ? 10.131 11.436 4.177 1.00 81.06 105 SER A C 1
ATOM 840 O O . SER A 1 105 ? 9.989 10.744 5.187 1.00 81.06 105 SER A O 1
ATOM 842 N N . LEU A 1 106 ? 9.215 11.514 3.206 1.00 88.12 106 LEU A N 1
ATOM 843 C CA . LEU A 1 106 ? 7.829 11.055 3.345 1.00 88.12 106 LEU A CA 1
ATOM 844 C C . LEU A 1 106 ? 7.384 10.042 2.286 1.00 88.12 106 LEU A C 1
ATOM 846 O O . LEU A 1 106 ? 6.211 9.698 2.277 1.00 88.12 106 LEU A O 1
ATOM 850 N N . SER A 1 107 ? 8.271 9.556 1.410 1.00 93.25 107 SER A N 1
ATOM 851 C CA . SER A 1 107 ? 7.860 8.607 0.371 1.00 93.25 107 SER A CA 1
ATOM 852 C C . SER A 1 107 ? 8.840 7.460 0.150 1.00 93.25 107 SER A C 1
ATOM 854 O O . SER A 1 107 ? 10.039 7.564 0.436 1.00 93.25 107 SER A O 1
ATOM 856 N N . ARG A 1 108 ? 8.315 6.325 -0.327 1.00 92.56 108 ARG A N 1
ATOM 857 C CA . ARG A 1 108 ? 9.098 5.134 -0.688 1.00 92.56 108 ARG A CA 1
ATOM 858 C C . ARG A 1 108 ? 8.505 4.422 -1.889 1.00 92.56 108 ARG A C 1
ATOM 860 O O . ARG A 1 108 ? 7.295 4.211 -1.965 1.00 92.56 108 ARG A O 1
ATOM 867 N N . TRP A 1 109 ? 9.376 3.987 -2.793 1.00 92.44 109 TRP A N 1
ATOM 868 C CA . TRP A 1 109 ? 8.984 3.060 -3.847 1.00 92.44 109 TRP A CA 1
ATOM 869 C C . TRP A 1 109 ? 8.631 1.699 -3.252 1.00 92.44 109 TRP A C 1
ATOM 871 O O . TRP A 1 109 ? 9.373 1.164 -2.426 1.00 92.44 109 TRP A O 1
ATOM 881 N N . THR A 1 110 ? 7.534 1.107 -3.712 1.00 93.38 110 THR A N 1
ATOM 882 C CA . THR A 1 110 ? 7.322 -0.338 -3.598 1.00 93.38 110 THR A CA 1
ATOM 883 C C . THR A 1 110 ? 8.171 -1.056 -4.645 1.00 93.38 110 THR A C 1
ATOM 885 O O . THR A 1 110 ? 8.487 -0.491 -5.693 1.00 93.38 110 THR A O 1
ATOM 888 N N . SER A 1 111 ? 8.494 -2.326 -4.418 1.00 90.75 111 SER A N 1
ATOM 889 C CA . SER A 1 111 ? 9.042 -3.226 -5.437 1.00 90.75 111 SER A CA 1
ATOM 890 C C . SER A 1 111 ? 7.925 -3.997 -6.155 1.00 90.75 111 SER A C 1
ATOM 892 O O . SER A 1 111 ? 8.091 -5.166 -6.468 1.00 90.75 111 SER A O 1
ATOM 894 N N . GLY A 1 112 ? 6.740 -3.395 -6.330 1.00 92.31 112 GLY A N 1
ATOM 895 C CA . GLY A 1 112 ? 5.533 -4.042 -6.883 1.00 92.31 112 GLY A CA 1
ATOM 896 C C . GLY A 1 112 ? 4.686 -4.825 -5.889 1.00 92.31 112 GLY A C 1
ATOM 897 O O . GLY A 1 112 ? 3.496 -5.022 -6.103 1.00 92.31 112 GLY A O 1
ATOM 898 N N . ARG A 1 113 ? 5.268 -5.230 -4.765 1.00 94.38 113 ARG A N 1
ATOM 899 C CA . ARG A 1 113 ? 4.542 -5.747 -3.607 1.00 94.38 113 ARG A CA 1
ATOM 900 C C . ARG A 1 113 ? 5.246 -5.251 -2.361 1.00 94.38 113 ARG A C 1
ATOM 902 O O . ARG A 1 113 ? 6.439 -5.486 -2.257 1.00 94.38 113 ARG A O 1
ATOM 909 N N . ALA A 1 114 ? 4.541 -4.610 -1.436 1.00 95.50 114 ALA A N 1
ATOM 910 C CA . ALA A 1 114 ? 5.118 -4.108 -0.191 1.00 95.50 114 ALA A CA 1
ATOM 911 C C . ALA A 1 114 ? 4.188 -4.335 1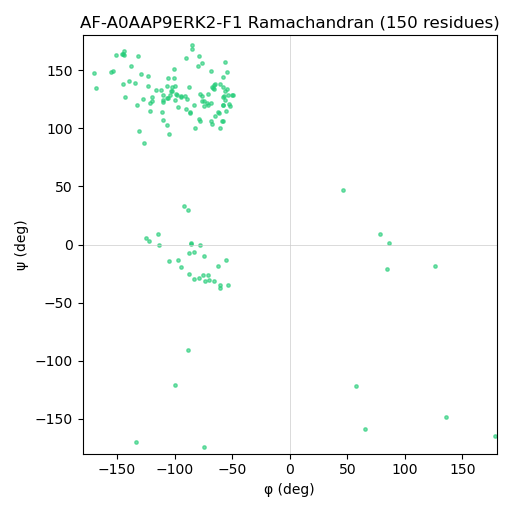.007 1.00 95.50 114 ALA A C 1
ATOM 913 O O . ALA A 1 114 ? 2.974 -4.192 0.879 1.00 95.50 114 ALA A O 1
ATOM 914 N N . LEU A 1 115 ? 4.747 -4.703 2.162 1.00 96.06 115 LEU A N 1
ATOM 915 C CA . LEU A 1 115 ? 3.971 -4.945 3.382 1.00 96.06 115 LEU A CA 1
ATOM 916 C C . LEU A 1 115 ? 3.577 -3.623 4.044 1.00 96.06 115 LEU A C 1
ATOM 918 O O . LEU A 1 115 ? 4.445 -2.804 4.340 1.00 96.06 115 LEU A O 1
ATOM 922 N N . LEU A 1 116 ? 2.303 -3.453 4.365 1.00 95.81 116 LEU A N 1
ATOM 923 C CA . LEU A 1 116 ? 1.817 -2.392 5.234 1.00 95.81 116 LEU A CA 1
ATOM 924 C C . LEU A 1 116 ? 1.344 -2.992 6.560 1.00 95.81 116 LEU A C 1
ATOM 926 O O . LEU A 1 116 ? 0.480 -3.867 6.585 1.00 95.81 116 LEU A O 1
ATOM 930 N N . GLU A 1 117 ? 1.900 -2.489 7.656 1.00 92.69 117 GLU A N 1
ATOM 931 C CA . GLU A 1 117 ? 1.456 -2.791 9.019 1.00 92.69 117 GLU A CA 1
ATOM 932 C C . GLU A 1 117 ? 0.703 -1.578 9.571 1.00 92.69 117 GLU A C 1
ATOM 934 O O . GLU A 1 117 ? 1.077 -0.434 9.292 1.00 92.69 117 GLU A O 1
ATOM 939 N N . PHE A 1 118 ? -0.348 -1.810 10.354 1.00 90.81 118 PHE A N 1
ATOM 940 C CA . PHE A 1 118 ? -1.014 -0.739 11.088 1.00 90.81 118 PHE A CA 1
ATOM 941 C C . PHE A 1 118 ? -0.161 -0.407 12.316 1.00 90.81 118 PHE A C 1
ATOM 943 O O . PHE A 1 118 ? -0.080 -1.188 13.260 1.00 90.81 118 PHE A O 1
ATOM 950 N N . ASP A 1 119 ? 0.532 0.731 12.279 1.00 87.19 119 ASP A N 1
ATOM 951 C CA . ASP A 1 119 ? 1.349 1.249 13.386 1.00 87.19 119 ASP A CA 1
ATOM 952 C C . ASP A 1 119 ? 0.535 2.072 14.398 1.00 87.19 119 ASP A C 1
ATOM 954 O O . ASP A 1 119 ? 1.065 2.525 15.412 1.00 87.19 119 ASP A O 1
ATOM 958 N N . CYS A 1 120 ? -0.769 2.211 14.161 1.00 80.06 120 CYS A N 1
ATOM 959 C CA . CYS A 1 120 ? -1.756 2.506 15.188 1.00 80.06 120 CYS A CA 1
ATOM 960 C C . CYS A 1 120 ? -2.485 1.216 15.585 1.00 80.06 120 CYS A C 1
ATOM 962 O O . CYS A 1 120 ? -2.644 0.328 14.756 1.00 80.06 120 CYS A O 1
ATOM 964 N N . SER A 1 121 ? -2.955 1.118 16.832 1.00 77.75 121 SER A N 1
ATOM 965 C CA . SER A 1 121 ? -3.903 0.072 17.241 1.00 77.75 121 SER A CA 1
ATOM 966 C C . SER A 1 121 ? -5.311 0.526 16.855 1.00 77.75 121 SER A C 1
ATOM 968 O O . SER A 1 121 ? -5.871 1.373 17.560 1.00 77.75 121 SER A O 1
ATOM 970 N N . PRO A 1 122 ? -5.893 0.039 15.746 1.00 75.62 122 PRO A N 1
ATOM 971 C CA . PRO A 1 122 ? -7.193 0.506 15.303 1.00 75.62 122 PRO A CA 1
ATOM 972 C C . PRO A 1 122 ? -8.235 -0.052 16.273 1.00 75.62 122 PRO A C 1
ATOM 974 O O . PRO A 1 122 ? -8.331 -1.260 16.466 1.00 75.62 122 PRO A O 1
ATOM 977 N N . ASN A 1 123 ? -9.008 0.825 16.913 1.00 77.69 123 ASN A N 1
ATOM 978 C CA . ASN A 1 123 ? -10.089 0.407 17.817 1.00 77.69 123 ASN A CA 1
ATOM 979 C C . ASN A 1 123 ? -11.384 0.068 17.056 1.00 77.69 123 ASN A C 1
ATOM 981 O O . ASN A 1 123 ? -12.378 -0.339 17.656 1.00 77.69 123 ASN A O 1
ATOM 985 N N . SER A 1 124 ? -11.404 0.314 15.746 1.00 85.00 124 SER A N 1
ATOM 986 C CA . SER A 1 124 ? -12.506 -0.023 14.850 1.00 85.00 124 SER A CA 1
ATOM 987 C C . SER A 1 124 ? -12.325 -1.422 14.267 1.00 85.00 124 SER A C 1
ATOM 989 O O . SER A 1 124 ? -11.222 -1.952 14.242 1.00 85.00 124 SER A O 1
ATOM 991 N N . THR A 1 125 ? -13.404 -2.013 13.764 1.00 88.06 125 THR A N 1
ATOM 992 C CA . THR A 1 125 ? -13.358 -3.277 13.015 1.00 88.06 125 THR A CA 1
ATOM 993 C C . THR A 1 125 ? -13.272 -3.061 11.509 1.00 88.06 125 THR A C 1
ATOM 995 O O . THR A 1 125 ? -12.856 -3.965 10.800 1.00 88.06 125 THR A O 1
ATOM 998 N N . ALA A 1 126 ? -13.634 -1.873 11.017 1.00 94.25 126 ALA A N 1
ATOM 999 C CA . ALA A 1 126 ? -13.682 -1.532 9.598 1.00 94.25 126 ALA A CA 1
ATOM 1000 C C . ALA A 1 126 ? -13.266 -0.072 9.367 1.00 94.25 126 ALA A C 1
ATOM 1002 O O . ALA A 1 126 ? -13.276 0.746 10.295 1.00 94.25 126 ALA A O 1
ATOM 1003 N N . GLY A 1 127 ? -12.940 0.273 8.121 1.00 95.62 127 GLY A N 1
ATOM 1004 C CA . GLY A 1 127 ? -12.608 1.648 7.759 1.00 95.62 127 GLY A CA 1
ATOM 1005 C C . GLY A 1 127 ? -12.222 1.841 6.298 1.00 95.62 127 GLY A C 1
ATOM 1006 O O . GLY A 1 127 ? -12.461 0.987 5.442 1.00 95.62 127 GLY A O 1
ATOM 1007 N N . ILE A 1 128 ? -11.625 2.995 6.014 1.00 97.00 128 ILE A N 1
ATOM 1008 C CA . ILE A 1 128 ? -11.149 3.379 4.685 1.00 97.00 128 ILE A CA 1
ATOM 1009 C C . ILE A 1 128 ? -9.647 3.616 4.756 1.00 97.00 128 ILE A C 1
ATOM 1011 O O . ILE A 1 128 ? -9.181 4.423 5.554 1.00 97.00 128 ILE A O 1
ATOM 1015 N N . LEU A 1 129 ? -8.889 2.963 3.884 1.00 97.69 129 LEU A N 1
ATOM 1016 C CA . LEU A 1 129 ? -7.477 3.257 3.687 1.00 97.69 129 LEU A CA 1
ATOM 1017 C C . LEU A 1 129 ? -7.326 4.195 2.488 1.00 97.69 129 LEU A C 1
ATOM 1019 O O . LEU A 1 129 ? -7.699 3.843 1.371 1.00 97.69 129 LEU A O 1
ATOM 1023 N N . SER A 1 130 ? -6.786 5.385 2.723 1.00 98.12 130 SER A N 1
ATOM 1024 C CA . SER A 1 130 ? -6.390 6.333 1.685 1.00 98.12 130 SER A CA 1
ATOM 1025 C C . SER A 1 130 ? -4.881 6.283 1.505 1.00 98.12 130 SER A C 1
ATOM 1027 O O . SER A 1 130 ? -4.137 6.326 2.486 1.00 98.12 130 SER A O 1
ATOM 1029 N N . MET A 1 131 ? -4.435 6.192 0.259 1.00 98.12 131 MET A N 1
ATOM 1030 C CA . MET A 1 131 ? -3.025 6.074 -0.087 1.00 98.12 131 MET A CA 1
ATOM 1031 C C . MET A 1 131 ? -2.672 7.048 -1.198 1.00 98.12 131 MET A C 1
ATOM 1033 O O . MET A 1 131 ? -3.236 6.975 -2.291 1.00 98.12 131 MET A O 1
ATOM 1037 N N . GLU A 1 132 ? -1.735 7.946 -0.920 1.00 97.94 132 GLU A N 1
ATOM 1038 C CA . GLU A 1 132 ? -1.181 8.863 -1.901 1.00 97.94 132 GLU A CA 1
ATOM 1039 C C . GLU A 1 132 ? -0.189 8.137 -2.815 1.00 97.94 132 GLU A C 1
ATOM 1041 O O . GLU A 1 132 ? 0.806 7.560 -2.371 1.00 97.94 132 GLU A O 1
ATOM 1046 N N . VAL A 1 133 ? -0.448 8.211 -4.116 1.00 96.50 133 VAL A N 1
ATOM 1047 C CA . VAL A 1 133 ? 0.411 7.688 -5.174 1.00 96.50 133 VAL A CA 1
ATOM 1048 C C . VAL A 1 133 ? 1.117 8.861 -5.844 1.00 96.50 133 VAL A C 1
ATOM 1050 O O . VAL A 1 133 ? 0.583 9.499 -6.755 1.00 96.50 133 VAL A O 1
ATOM 1053 N N . CYS A 1 134 ? 2.334 9.148 -5.385 1.00 94.69 134 CYS A N 1
ATOM 1054 C CA . CYS A 1 134 ? 3.129 10.284 -5.852 1.00 94.69 134 CYS A CA 1
ATOM 1055 C C . CYS A 1 134 ? 3.693 10.059 -7.261 1.00 94.69 134 CYS A C 1
ATOM 1057 O O . CYS A 1 134 ? 3.889 11.010 -8.014 1.00 94.69 134 CYS A O 1
ATOM 1059 N N . SER A 1 135 ? 3.984 8.805 -7.618 1.00 91.50 135 SER A N 1
ATOM 1060 C CA . SER A 1 135 ? 4.525 8.454 -8.931 1.00 91.50 135 SER A CA 1
ATOM 1061 C C . SER A 1 135 ? 4.209 7.010 -9.318 1.00 91.50 135 SER A C 1
ATOM 1063 O O . SER A 1 135 ? 4.116 6.115 -8.476 1.00 91.50 135 SER A O 1
ATOM 1065 N N . THR A 1 136 ? 4.061 6.794 -10.622 1.00 88.00 136 THR A N 1
ATOM 1066 C CA . THR A 1 136 ? 3.840 5.494 -11.268 1.00 88.00 136 THR A CA 1
ATOM 1067 C C . THR A 1 136 ? 4.808 5.361 -12.446 1.00 88.00 136 THR A C 1
ATOM 1069 O O . THR A 1 136 ? 5.382 6.352 -12.902 1.00 88.00 136 THR A O 1
ATOM 1072 N N . GLY A 1 137 ? 5.036 4.143 -12.937 1.00 73.69 137 GLY A N 1
ATOM 1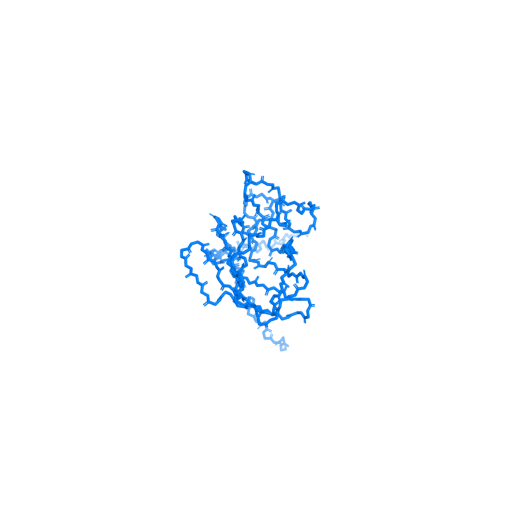073 C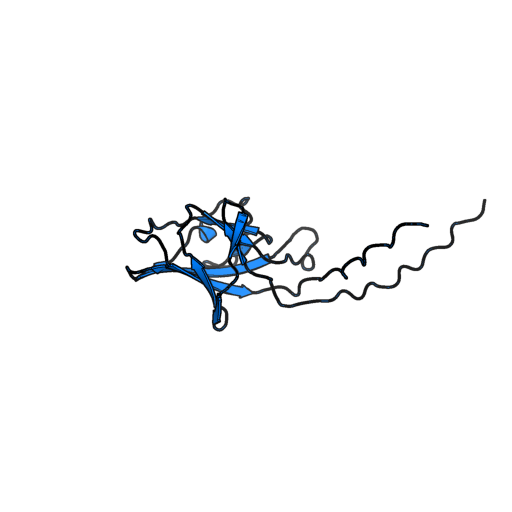 CA . GLY A 1 137 ? 5.748 3.959 -14.207 1.00 73.69 137 GLY A CA 1
ATOM 1074 C C . GLY A 1 137 ? 4.800 4.072 -15.405 1.00 73.69 137 GLY A C 1
ATOM 1075 O O . GLY A 1 137 ? 3.584 4.010 -15.239 1.00 73.69 137 GLY A O 1
ATOM 1076 N N . PRO A 1 138 ? 5.312 4.093 -16.643 1.00 82.38 138 PRO A N 1
ATOM 1077 C CA . PRO A 1 138 ? 4.725 3.236 -17.654 1.00 82.38 138 PRO A CA 1
ATOM 1078 C C . PRO A 1 138 ? 5.095 1.772 -17.340 1.00 82.38 138 PRO A C 1
ATOM 1080 O O . PRO A 1 138 ? 6.262 1.437 -17.117 1.00 82.38 138 PRO A O 1
ATOM 1083 N N . TYR A 1 139 ? 4.100 0.895 -17.315 1.00 84.75 139 TYR A N 1
ATOM 1084 C CA . TYR A 1 139 ? 4.222 -0.544 -17.093 1.00 84.75 139 TYR A CA 1
ATOM 1085 C C . TYR A 1 139 ? 4.097 -1.287 -18.422 1.00 84.75 139 TYR A C 1
ATOM 1087 O O . TYR A 1 139 ? 3.198 -0.993 -19.209 1.00 84.75 139 TYR A O 1
ATOM 1095 N N . ARG A 1 140 ? 4.966 -2.275 -18.664 1.00 80.25 140 ARG A N 1
ATOM 1096 C CA . ARG A 1 140 ? 4.842 -3.168 -19.824 1.00 80.25 140 ARG A CA 1
ATOM 1097 C C . ARG A 1 140 ? 3.719 -4.160 -19.598 1.00 80.25 140 ARG A C 1
ATOM 1099 O O . ARG A 1 140 ? 3.751 -4.937 -18.647 1.00 80.25 140 ARG A O 1
ATOM 1106 N N . LEU A 1 141 ? 2.772 -4.175 -20.518 1.00 76.81 141 LEU A N 1
ATOM 1107 C CA . LEU A 1 141 ? 1.861 -5.285 -20.700 1.00 76.81 141 LEU A CA 1
ATOM 1108 C C . LEU A 1 141 ? 2.512 -6.233 -21.704 1.00 76.81 141 LEU A C 1
ATOM 1110 O O . LEU A 1 141 ? 2.752 -5.865 -22.855 1.00 76.81 141 LEU A O 1
ATOM 1114 N N . TRP A 1 142 ? 2.824 -7.448 -21.259 1.00 65.62 142 TRP A N 1
ATOM 1115 C CA . TRP A 1 142 ? 3.142 -8.512 -22.202 1.00 65.62 142 TRP A CA 1
ATOM 1116 C C . TRP A 1 142 ? 1.861 -8.820 -22.989 1.00 65.62 142 TRP A C 1
ATOM 1118 O O . TRP A 1 142 ? 0.797 -8.909 -22.363 1.00 65.62 142 TRP A O 1
ATOM 1128 N N . PRO A 1 143 ? 1.909 -8.961 -24.326 1.00 56.59 143 PRO A N 1
ATOM 1129 C CA . PRO A 1 143 ? 0.758 -9.457 -25.064 1.00 56.59 143 PRO A CA 1
ATOM 1130 C C . PRO A 1 143 ? 0.339 -10.781 -24.432 1.00 56.59 143 PRO A C 1
ATOM 1132 O O . PRO A 1 143 ? 1.188 -11.642 -24.212 1.00 56.59 143 PRO A O 1
ATOM 1135 N N . HIS A 1 144 ? -0.940 -10.927 -24.093 1.00 50.75 144 HIS A N 1
ATOM 1136 C CA . HIS A 1 144 ? -1.458 -12.194 -23.594 1.00 50.75 144 HIS A CA 1
ATOM 1137 C C . HIS A 1 144 ? -1.055 -13.281 -24.599 1.00 50.75 144 HIS A C 1
ATOM 1139 O O . HIS A 1 144 ? -1.387 -13.165 -25.778 1.00 50.75 144 HIS A O 1
ATOM 1145 N N . GLU A 1 145 ? -0.281 -14.282 -24.173 1.00 43.84 145 GLU A N 1
ATOM 1146 C CA . GLU A 1 145 ? 0.042 -15.405 -25.048 1.00 43.84 145 GLU A CA 1
ATOM 1147 C C . GLU A 1 145 ? -1.285 -16.118 -25.308 1.00 43.84 145 GLU A C 1
ATOM 1149 O O . GLU A 1 145 ? -1.940 -16.607 -24.382 1.00 43.84 145 GLU A O 1
ATOM 1154 N N . GLU A 1 146 ? -1.768 -16.025 -26.545 1.00 40.53 146 GLU A N 1
ATOM 1155 C CA . GLU A 1 146 ? -2.976 -16.711 -26.978 1.00 40.53 146 GLU A CA 1
ATOM 1156 C C . GLU A 1 146 ? -2.747 -18.206 -26.708 1.00 40.53 146 GLU A C 1
ATOM 1158 O O . GLU A 1 146 ? -1.692 -18.722 -27.097 1.00 40.53 146 GLU A O 1
ATOM 1163 N N . PRO A 1 147 ? -3.650 -18.908 -25.998 1.00 41.19 147 PRO A N 1
ATOM 1164 C CA . PRO A 1 147 ? -3.454 -20.322 -25.721 1.00 41.19 147 PRO A CA 1
ATOM 1165 C C . PRO A 1 147 ? -3.262 -21.052 -27.051 1.00 41.19 147 PRO A C 1
ATOM 1167 O O . PRO A 1 147 ? -4.164 -21.072 -27.889 1.00 41.19 147 PRO A O 1
ATOM 1170 N N . GLN A 1 148 ? -2.066 -21.615 -27.259 1.00 44.53 148 GLN A N 1
ATOM 1171 C CA . GLN A 1 148 ? -1.773 -22.442 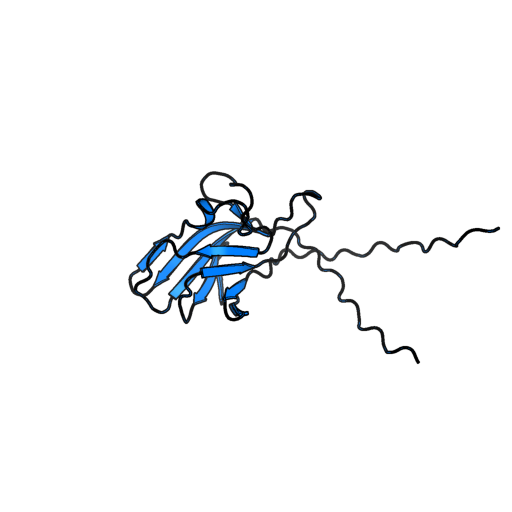-28.426 1.00 44.53 148 GLN A CA 1
ATOM 1172 C C . GLN A 1 148 ? -2.848 -23.537 -28.499 1.00 44.53 148 GLN A C 1
ATOM 1174 O O . GLN A 1 148 ? -2.988 -24.295 -27.531 1.00 44.53 148 GLN A O 1
ATOM 1179 N N . PRO A 1 149 ? -3.623 -23.635 -29.597 1.00 51.06 149 PRO A N 1
ATOM 1180 C CA . PRO A 1 149 ? -4.536 -24.752 -29.759 1.00 51.06 149 PRO A CA 1
ATOM 1181 C C . PRO A 1 149 ? -3.725 -26.053 -29.696 1.00 51.06 149 PRO A C 1
ATOM 1183 O O . PRO A 1 149 ? -2.573 -26.074 -30.147 1.00 51.06 149 PRO A O 1
ATOM 1186 N N . PRO A 1 150 ? -4.283 -27.122 -29.103 1.00 49.12 150 PRO A N 1
ATOM 1187 C CA . PRO A 1 150 ? -3.563 -28.376 -28.943 1.00 49.12 150 PRO A CA 1
ATOM 1188 C C . PRO A 1 150 ? -3.052 -28.853 -30.304 1.00 49.12 150 PRO A C 1
ATOM 1190 O O . PRO A 1 150 ? -3.784 -28.815 -31.295 1.00 49.12 150 PRO A O 1
ATOM 1193 N N . ALA A 1 151 ? -1.784 -29.267 -30.343 1.00 62.16 151 ALA A N 1
ATOM 1194 C CA . ALA A 1 151 ? -1.187 -29.855 -31.532 1.00 62.16 151 ALA A CA 1
ATOM 1195 C C . ALA A 1 151 ? -2.031 -31.063 -31.971 1.00 62.16 151 ALA A C 1
ATOM 1197 O O . ALA A 1 151 ? -2.292 -31.955 -31.161 1.00 62.16 151 ALA A O 1
ATOM 1198 N N . VAL A 1 152 ? -2.489 -31.031 -33.226 1.00 61.50 152 VAL A N 1
ATOM 1199 C CA . VAL A 1 152 ? -3.232 -32.117 -33.887 1.00 61.50 152 VAL A CA 1
ATOM 1200 C C . VAL A 1 152 ? -2.279 -33.239 -34.271 1.00 61.50 152 VAL A C 1
ATOM 1202 O O . VAL A 1 152 ? -1.179 -32.914 -34.776 1.00 61.50 152 VAL A O 1
#

pLDDT: mean 82.62, std 17.81, range [40.12, 98.44]

Mean predicted aligned error: 9.38 Å

Radius of gyration: 19.64 Å; Cα contacts (8 Å, |Δi|>4): 313; chains: 1; bounding box: 44×45×61 Å

Sequence (152 aa):
MSHLAGKKRMPSIDYLTSDPDLHLLLEDGALIRAARWQGHHALFMLPEIPHHLWIVSRQNSHFSPFEERGVLIGDITFYDQFGAHRLTSHLTSVPGKGWGPREGSLSRWTSGRALLEFDCSPNSTAGILSMEVCSTGPYRLWPHEEPQPPAV